Protein AF-A0A7J4BA57-F1 (afdb_monomer)

Foldseek 3Di:
DDPPDDDPDDCPDDPDDDDDDPADADDDDQDDDDDDVPPDDPDAQEQEPVLVQLCCVC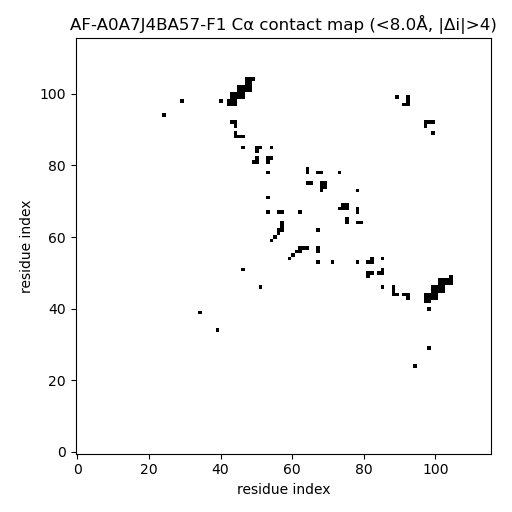PVVVDDLVVSCVVSVHDSVVSVVSPVVSVVSVVCCRRVVHHYDYDYDPPPDPPDDDDD

Solvent-accessible surface area (backbone atoms only — not comparable to full-atom values): 7793 Å² total; per-residue (Å²): 133,89,90,82,83,89,72,92,76,69,84,76,63,85,73,83,78,85,85,79,81,89,75,89,76,77,96,74,87,90,74,94,72,80,90,47,95,92,66,71,74,95,64,64,38,81,44,43,50,71,26,54,49,48,46,39,32,44,75,71,65,65,36,52,67,65,57,40,12,57,74,71,74,43,53,56,70,58,39,50,52,40,37,49,53,38,51,52,47,52,50,49,24,67,73,70,71,36,51,80,43,81,41,76,79,77,78,85,76,87,78,76,77,90,80,135

Nearest PDB structures (foldseek):
  2h27-assembly2_D  TM=9.618E-01  e=1.568E-01  Escherichia coli K-12
  6dxo-assembly1_A  TM=9.733E-01  e=1.671E-01  Streptomyces venezuelae ATCC 10712
  3hug-assembly6_K  TM=9.411E-01  e=5.962E-01  Mycobacterium tuberculosis H37Rv
  6dvb-assembly1_F  TM=9.624E-01  e=6.354E-01  Mycobacterium tuberculosis H37Rv
  3hug-assembly4_M  TM=9.385E-01  e=8.732E-01  Mycobacterium tuberculosis H37Rv

Structure (mmCIF, N/CA/C/O backbone):
data_AF-A0A7J4BA57-F1
#
_entry.id   AF-A0A7J4BA57-F1
#
loop_
_atom_site.group_PDB
_atom_site.id
_atom_site.type_symbol
_atom_site.label_atom_id
_atom_site.label_alt_id
_atom_site.label_comp_id
_atom_site.label_asym_id
_atom_site.label_entity_id
_atom_site.label_seq_id
_atom_site.pdbx_PDB_ins_code
_atom_site.Cartn_x
_atom_site.Cartn_y
_atom_site.Cartn_z
_atom_site.occupancy
_atom_sit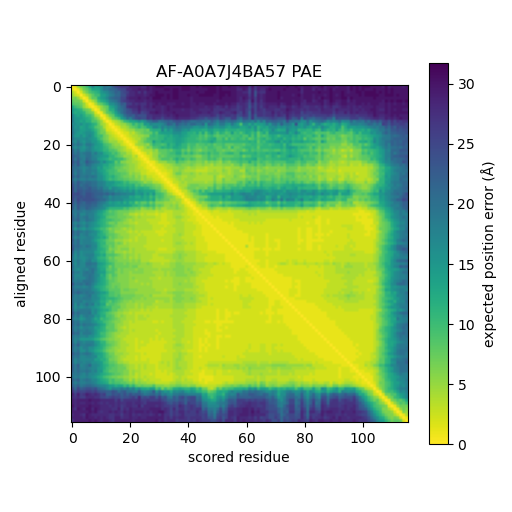e.B_iso_or_equiv
_atom_site.auth_seq_id
_atom_site.auth_comp_id
_atom_site.auth_asym_id
_atom_site.auth_atom_id
_atom_site.pdbx_PDB_model_num
ATOM 1 N N . MET A 1 1 ? 24.923 -36.936 -18.226 1.00 38.50 1 MET A N 1
ATOM 2 C CA . MET A 1 1 ? 24.019 -37.658 -17.299 1.00 38.50 1 MET A CA 1
ATOM 3 C C . MET A 1 1 ? 24.526 -37.458 -15.876 1.00 38.50 1 MET A C 1
ATOM 5 O O . MET A 1 1 ? 25.631 -37.923 -15.608 1.00 38.50 1 MET A O 1
ATOM 9 N N . PRO A 1 2 ? 23.824 -36.751 -14.971 1.00 43.22 2 PRO A N 1
ATOM 10 C CA . PRO A 1 2 ? 24.330 -36.593 -13.618 1.00 43.22 2 PRO A CA 1
ATOM 11 C C . PRO A 1 2 ? 24.095 -37.882 -12.824 1.00 43.22 2 PRO A C 1
ATOM 13 O O . PRO A 1 2 ? 22.966 -38.319 -12.609 1.00 43.22 2 PRO A O 1
ATOM 16 N N . ARG A 1 3 ? 25.202 -38.497 -12.401 1.00 48.47 3 ARG A N 1
ATOM 17 C CA . ARG A 1 3 ? 25.252 -39.570 -11.405 1.00 48.47 3 ARG A CA 1
ATOM 18 C C . ARG A 1 3 ? 24.948 -38.974 -10.027 1.00 48.47 3 ARG A C 1
ATOM 20 O O . ARG A 1 3 ? 25.862 -38.643 -9.284 1.00 48.47 3 ARG A O 1
ATOM 27 N N . CYS A 1 4 ? 23.675 -38.835 -9.682 1.00 47.56 4 CYS A N 1
ATOM 28 C CA . CYS A 1 4 ? 23.248 -38.455 -8.332 1.00 47.56 4 CYS A CA 1
ATOM 29 C C . CYS A 1 4 ? 22.185 -39.412 -7.780 1.00 47.56 4 CYS A C 1
ATOM 31 O O . CYS A 1 4 ? 21.231 -38.991 -7.144 1.00 47.56 4 CYS A O 1
ATOM 33 N N . MET A 1 5 ? 22.312 -40.718 -8.023 1.00 49.12 5 MET A N 1
ATOM 34 C CA . MET A 1 5 ? 21.393 -41.696 -7.438 1.00 49.12 5 MET A CA 1
ATOM 35 C C . MET A 1 5 ? 22.137 -42.971 -7.059 1.00 49.12 5 MET A C 1
ATOM 37 O O . MET A 1 5 ? 22.320 -43.845 -7.900 1.00 49.12 5 MET A O 1
ATOM 41 N N . ARG A 1 6 ? 22.594 -43.032 -5.800 1.00 46.78 6 ARG A N 1
ATOM 42 C CA . ARG A 1 6 ? 22.799 -44.239 -4.968 1.00 46.78 6 ARG A CA 1
ATOM 43 C C . ARG A 1 6 ? 23.386 -43.804 -3.615 1.00 46.78 6 ARG A C 1
ATOM 45 O O . ARG A 1 6 ? 24.595 -43.707 -3.455 1.00 46.78 6 ARG A O 1
ATOM 52 N N . GLY A 1 7 ? 22.513 -43.503 -2.653 1.00 54.62 7 GLY A N 1
ATOM 53 C CA . GLY A 1 7 ? 22.872 -43.243 -1.254 1.00 54.62 7 GLY A CA 1
ATOM 54 C C . GLY A 1 7 ? 21.657 -42.802 -0.416 1.00 54.62 7 GLY A C 1
ATOM 55 O O . GLY A 1 7 ? 20.738 -42.215 -0.985 1.00 54.62 7 GLY A O 1
ATOM 56 N N . PRO A 1 8 ? 21.610 -43.054 0.912 1.00 47.44 8 PRO A N 1
ATOM 57 C CA . PRO A 1 8 ? 20.417 -42.845 1.757 1.00 47.44 8 PRO A CA 1
ATOM 58 C C . PRO A 1 8 ? 20.088 -41.371 2.048 1.00 47.44 8 PRO A C 1
ATOM 60 O O . PRO A 1 8 ? 19.112 -41.061 2.735 1.00 47.44 8 PRO A O 1
ATOM 63 N N . TRP A 1 9 ? 20.911 -40.453 1.550 1.00 51.25 9 TRP A N 1
ATOM 64 C CA . TRP A 1 9 ? 20.810 -39.021 1.777 1.00 51.25 9 TRP A CA 1
ATOM 65 C C . TRP A 1 9 ? 19.722 -38.437 0.881 1.00 51.25 9 TRP A C 1
ATOM 67 O O . TRP A 1 9 ? 19.987 -37.814 -0.144 1.00 51.25 9 TRP A O 1
ATOM 77 N N . ARG A 1 10 ? 18.461 -38.669 1.267 1.00 57.44 10 ARG A N 1
ATOM 78 C CA . ARG A 1 10 ? 17.335 -37.884 0.759 1.00 57.44 10 ARG A CA 1
ATOM 79 C C . ARG A 1 10 ? 17.687 -36.415 0.946 1.00 57.44 10 ARG A C 1
ATOM 81 O O . ARG A 1 10 ? 18.076 -36.021 2.045 1.00 57.44 10 ARG A O 1
ATOM 88 N N . CYS A 1 11 ? 17.522 -35.631 -0.112 1.00 53.97 11 CYS A N 1
ATOM 89 C CA . CYS A 1 11 ? 17.498 -34.179 -0.075 1.00 53.97 11 CYS A CA 1
ATOM 90 C C . CYS A 1 11 ? 16.415 -33.740 0.921 1.00 53.97 11 CYS A C 1
ATOM 92 O O . CYS A 1 11 ? 15.270 -33.494 0.550 1.00 53.97 11 CYS A O 1
ATOM 94 N N . ARG A 1 12 ? 16.745 -33.705 2.214 1.00 62.22 12 ARG A N 1
ATOM 95 C CA . ARG A 1 12 ? 15.941 -33.005 3.202 1.00 62.22 12 ARG A CA 1
ATOM 96 C C . ARG A 1 12 ? 16.197 -31.544 2.883 1.00 62.22 12 ARG A C 1
ATOM 98 O O . ARG A 1 12 ? 17.248 -31.015 3.235 1.00 62.22 12 ARG A O 1
ATOM 105 N N . GLY A 1 13 ? 15.296 -30.945 2.103 1.00 70.88 13 GLY A N 1
ATOM 106 C CA . GLY A 1 13 ? 15.287 -29.503 1.881 1.00 70.88 13 GLY A CA 1
ATOM 107 C C . GLY A 1 13 ? 15.386 -28.770 3.219 1.00 70.88 13 GLY A C 1
ATOM 108 O O . GLY A 1 13 ? 15.173 -29.372 4.276 1.00 70.88 13 GLY A O 1
ATOM 109 N N . ARG A 1 14 ? 15.745 -27.482 3.180 1.00 77.56 14 ARG A N 1
ATOM 110 C CA . ARG A 1 14 ? 15.878 -26.669 4.395 1.00 77.56 14 ARG A CA 1
ATOM 111 C C . ARG A 1 14 ? 14.649 -26.918 5.284 1.00 77.56 14 ARG A C 1
ATOM 113 O O . ARG A 1 14 ? 13.536 -26.704 4.802 1.00 77.56 14 ARG A O 1
ATOM 120 N N . PRO A 1 15 ? 14.826 -27.426 6.519 1.00 78.44 15 PRO A N 1
ATOM 121 C CA . PRO A 1 15 ? 13.695 -27.704 7.388 1.00 78.44 15 PRO A CA 1
ATOM 122 C C . PRO A 1 15 ? 12.844 -26.434 7.530 1.00 78.44 15 PRO A C 1
ATOM 124 O O . PRO A 1 15 ? 13.410 -25.333 7.527 1.00 78.44 15 PRO A O 1
ATOM 127 N N . PRO A 1 16 ? 11.507 -26.566 7.600 1.00 79.69 16 PRO A N 1
ATOM 128 C CA . PRO A 1 16 ? 10.615 -25.418 7.652 1.00 79.69 16 PRO A CA 1
ATOM 129 C C . PRO A 1 16 ? 11.005 -24.519 8.825 1.00 79.69 16 PRO A C 1
ATOM 131 O O . PRO A 1 16 ? 11.160 -24.981 9.958 1.00 79.69 16 PRO A O 1
ATOM 134 N N . VAL A 1 17 ? 11.202 -23.233 8.537 1.00 84.88 17 VAL A N 1
ATOM 135 C CA . VAL A 1 17 ? 11.474 -22.232 9.568 1.00 84.88 17 VAL A CA 1
ATOM 136 C C . VAL A 1 17 ? 10.189 -22.036 10.363 1.00 84.88 17 VAL A C 1
ATOM 138 O O . VAL A 1 17 ? 9.131 -21.809 9.778 1.00 84.88 17 VAL A O 1
ATOM 141 N N . ARG A 1 18 ? 10.274 -22.133 11.694 1.00 81.94 18 ARG A N 1
ATOM 142 C CA . ARG A 1 18 ? 9.153 -21.778 12.566 1.00 81.94 18 ARG A CA 1
ATOM 143 C C . ARG A 1 18 ? 8.913 -20.278 12.451 1.00 81.94 18 ARG A C 1
ATOM 145 O O . ARG A 1 18 ? 9.815 -19.490 12.723 1.00 81.94 18 ARG A O 1
ATOM 152 N N . VAL A 1 19 ? 7.716 -19.905 12.016 1.00 84.06 19 VAL A N 1
ATOM 153 C CA . VAL A 1 19 ? 7.277 -18.512 11.981 1.00 84.06 19 VAL A CA 1
ATOM 154 C C . VAL A 1 19 ? 6.598 -18.227 13.312 1.00 84.06 19 VAL A C 1
ATOM 156 O O . VAL A 1 19 ? 5.545 -18.787 13.603 1.00 84.06 19 VAL A O 1
ATOM 159 N N . GLU A 1 20 ? 7.223 -17.390 14.131 1.00 87.75 20 GLU A N 1
ATOM 160 C CA . GLU A 1 20 ? 6.652 -16.917 15.391 1.00 87.75 20 GLU A CA 1
ATOM 161 C C . GLU A 1 20 ? 6.166 -15.480 15.196 1.00 87.75 20 GLU A C 1
ATOM 163 O O . GLU A 1 20 ? 6.938 -14.607 14.794 1.00 87.75 20 GLU A O 1
ATOM 168 N N . SER A 1 21 ? 4.885 -15.229 15.472 1.00 84.44 21 SER A N 1
ATOM 169 C CA . SER A 1 21 ? 4.353 -13.869 15.563 1.00 84.44 21 SER A CA 1
ATOM 170 C C . SER A 1 21 ? 4.464 -13.381 17.003 1.00 84.44 21 SER A C 1
ATOM 172 O O . SER A 1 21 ? 4.107 -14.101 17.931 1.00 84.44 21 SER A O 1
ATOM 174 N N . ARG A 1 22 ? 4.943 -12.148 17.183 1.00 88.75 22 ARG A N 1
ATOM 175 C CA . ARG A 1 22 ? 4.941 -11.441 18.477 1.00 88.75 22 ARG A CA 1
ATOM 176 C C . ARG A 1 22 ? 3.825 -10.399 18.578 1.00 88.75 22 ARG A C 1
ATOM 178 O O . ARG A 1 22 ? 3.763 -9.675 19.564 1.00 88.75 22 ARG A O 1
ATOM 185 N N . LEU A 1 23 ? 2.998 -10.275 17.539 1.00 84.81 23 LEU A N 1
ATOM 186 C CA . LEU A 1 23 ? 1.895 -9.320 17.506 1.00 84.81 23 LEU A CA 1
ATOM 187 C C . LEU A 1 23 ? 0.678 -9.923 18.210 1.00 84.81 23 LEU A C 1
ATOM 189 O O . LEU A 1 23 ? 0.265 -11.033 17.877 1.00 84.81 23 LEU A O 1
ATOM 193 N N . ASN A 1 24 ? 0.096 -9.167 19.140 1.00 82.88 24 ASN A N 1
ATOM 194 C CA . ASN A 1 24 ? -1.188 -9.481 19.761 1.00 82.88 24 ASN A CA 1
ATOM 195 C C . ASN A 1 24 ? -2.276 -8.722 18.998 1.00 82.88 24 ASN A C 1
ATOM 197 O O . ASN A 1 24 ? -2.548 -7.566 19.307 1.00 82.88 24 ASN A O 1
ATOM 201 N N . LEU A 1 25 ? -2.832 -9.345 17.958 1.00 82.94 25 LEU A N 1
ATOM 202 C CA . LEU A 1 25 ? -3.925 -8.767 17.178 1.00 82.94 25 LEU A CA 1
ATOM 203 C C . LEU A 1 25 ? -5.263 -9.245 17.744 1.00 82.94 25 LEU A C 1
ATOM 205 O O . LEU A 1 25 ? -5.449 -10.440 17.971 1.00 82.94 25 LEU A O 1
ATOM 209 N N . GLU A 1 26 ? -6.187 -8.314 17.948 1.00 84.44 26 GLU A N 1
ATOM 210 C CA . GLU A 1 26 ? -7.585 -8.640 18.221 1.00 84.44 26 GLU A CA 1
ATOM 211 C C . GLU A 1 26 ? -8.282 -9.078 16.922 1.00 84.44 26 GLU A C 1
ATOM 213 O O . GLU A 1 26 ? -7.894 -8.672 15.822 1.00 84.44 26 GLU A O 1
ATOM 218 N N . GLU A 1 27 ? -9.310 -9.923 17.025 1.00 87.62 27 GLU A N 1
ATOM 219 C CA . GLU A 1 27 ? -10.108 -10.319 15.862 1.00 87.62 27 GLU A CA 1
ATOM 220 C C . GLU A 1 27 ? -10.991 -9.142 15.420 1.00 87.62 27 GLU A C 1
ATOM 222 O O . GLU A 1 27 ? -11.973 -8.800 16.079 1.00 87.62 27 GLU A O 1
ATOM 227 N N . VAL A 1 28 ? -10.627 -8.500 14.306 1.00 88.81 28 VAL A N 1
ATOM 228 C CA . VAL A 1 28 ? -11.311 -7.307 13.785 1.00 88.81 28 VAL A CA 1
ATOM 229 C C . VAL A 1 28 ? -11.580 -7.449 12.286 1.00 88.81 28 VAL A C 1
ATOM 231 O O . VAL A 1 28 ? -10.700 -7.823 11.509 1.00 88.81 28 VAL A O 1
ATOM 234 N N . PHE A 1 29 ? -12.793 -7.091 11.853 1.00 88.88 29 PHE A N 1
ATOM 235 C CA . PHE A 1 29 ? -13.147 -6.991 10.435 1.00 88.88 29 PHE A CA 1
ATOM 236 C C . PHE A 1 29 ? -12.818 -5.597 9.876 1.00 88.88 29 PHE A C 1
ATOM 238 O O . PHE A 1 29 ? -13.369 -4.595 10.330 1.00 88.88 29 PHE A O 1
ATOM 245 N N . TYR A 1 30 ? -11.991 -5.529 8.829 1.00 89.69 30 TYR A N 1
ATOM 246 C CA . TYR A 1 30 ? -11.748 -4.299 8.062 1.00 89.69 30 TYR A CA 1
ATOM 247 C C . TYR A 1 30 ? -12.751 -4.186 6.907 1.00 89.69 30 TYR A C 1
ATOM 249 O O . TYR A 1 30 ? -12.548 -4.751 5.831 1.00 89.69 30 TYR A O 1
ATOM 257 N N . LEU A 1 31 ? -13.853 -3.466 7.127 1.00 90.38 31 LEU A N 1
ATOM 258 C CA . LEU A 1 31 ? -14.912 -3.305 6.128 1.00 90.38 31 LEU A CA 1
ATOM 259 C C . LEU A 1 31 ? -14.718 -2.038 5.276 1.00 90.38 31 LEU A C 1
ATOM 261 O O . LEU A 1 31 ? -14.499 -0.956 5.828 1.00 90.38 31 LEU A O 1
ATOM 265 N N . PRO A 1 32 ? -14.862 -2.121 3.940 1.00 89.38 32 PRO A N 1
ATOM 266 C CA . PRO A 1 32 ? -14.854 -0.944 3.083 1.00 89.38 32 PRO A CA 1
ATOM 267 C C . PRO A 1 32 ? -16.181 -0.186 3.223 1.00 89.38 32 PRO A C 1
ATOM 269 O O . PRO A 1 32 ? -17.212 -0.592 2.685 1.00 89.38 32 PRO A O 1
ATOM 272 N N . VAL A 1 33 ? -16.158 0.940 3.933 1.00 89.00 33 VAL A N 1
ATOM 273 C CA . VAL A 1 33 ? -17.322 1.821 4.097 1.00 89.00 33 VAL A CA 1
ATOM 274 C C . VAL A 1 33 ? -17.200 3.053 3.204 1.00 89.00 33 VAL A C 1
ATOM 276 O O . VAL A 1 33 ? -16.133 3.654 3.080 1.00 89.00 33 VAL A O 1
ATOM 279 N N . LYS A 1 34 ? -18.305 3.454 2.564 1.00 84.69 34 LYS A N 1
ATOM 280 C CA . LYS A 1 34 ? -18.356 4.738 1.852 1.00 84.69 34 LYS A CA 1
ATOM 281 C C . LYS A 1 34 ? -18.369 5.872 2.870 1.00 84.69 34 LYS A C 1
ATOM 283 O O . LYS A 1 34 ? -19.018 5.769 3.908 1.00 84.69 34 LYS A O 1
ATOM 288 N N . VAL A 1 35 ? -17.690 6.969 2.550 1.00 82.50 35 VAL A N 1
ATOM 289 C CA . VAL A 1 35 ? -17.654 8.146 3.421 1.00 82.50 35 VAL A CA 1
ATOM 290 C C . VAL A 1 35 ? -19.052 8.759 3.509 1.00 82.50 35 VAL A C 1
ATOM 292 O O . VAL A 1 35 ? -19.611 9.193 2.502 1.00 82.50 35 VAL A O 1
ATOM 295 N N . VAL A 1 36 ? -19.603 8.816 4.720 1.00 83.44 36 VAL A N 1
ATOM 296 C CA . VAL A 1 36 ? -20.865 9.502 5.023 1.00 83.44 36 VAL A CA 1
ATOM 297 C C . VAL A 1 36 ? -20.543 10.805 5.750 1.00 83.44 36 VAL A C 1
ATOM 299 O O . VAL A 1 36 ? -19.690 10.839 6.640 1.00 83.44 36 VAL A O 1
ATOM 302 N N . LYS A 1 37 ? -21.210 11.903 5.375 1.00 76.69 37 LYS A N 1
ATOM 303 C CA . LYS A 1 37 ? -21.063 13.189 6.074 1.00 76.69 37 LYS A CA 1
ATOM 304 C C . LYS A 1 37 ? -21.457 13.004 7.546 1.00 76.69 37 LYS A C 1
ATOM 306 O O . LYS A 1 37 ? -22.582 12.606 7.823 1.00 76.69 37 LYS A O 1
ATOM 311 N N . GLY A 1 38 ? -20.530 13.280 8.464 1.00 75.81 38 GLY A N 1
ATOM 312 C CA . GLY A 1 38 ? -20.729 13.139 9.914 1.00 75.81 38 GLY A CA 1
ATOM 313 C C . GLY A 1 38 ? -20.118 11.881 10.544 1.00 75.81 38 GLY A C 1
ATOM 314 O O . GLY A 1 38 ? -20.024 11.824 11.763 1.00 75.81 38 GLY A O 1
ATOM 315 N N . LEU A 1 39 ? -19.643 10.916 9.747 1.00 73.75 39 LEU A N 1
ATOM 316 C CA . LEU A 1 39 ? -18.966 9.710 10.238 1.00 73.75 39 LEU A CA 1
ATOM 317 C C . LEU A 1 39 ? -17.518 9.693 9.738 1.00 73.75 39 LEU A C 1
ATOM 319 O O . LEU A 1 39 ? -17.146 8.929 8.850 1.00 73.75 39 LEU A O 1
ATOM 323 N N . GLN A 1 40 ? -16.718 10.622 10.260 1.00 75.31 40 GLN A N 1
ATOM 324 C CA . GLN A 1 40 ? -15.280 10.676 10.003 1.00 75.31 40 GLN A CA 1
ATOM 325 C C . GLN A 1 40 ? -14.558 10.254 11.286 1.00 75.31 40 GLN A C 1
ATOM 327 O O . GLN A 1 40 ? -14.710 10.943 12.297 1.00 75.31 40 GLN A O 1
ATOM 332 N N . PRO A 1 41 ? -13.819 9.130 11.290 1.00 82.56 41 PRO A N 1
ATOM 333 C CA . PRO A 1 41 ? -12.992 8.777 12.435 1.00 82.56 41 PRO A CA 1
ATOM 334 C C . PRO A 1 41 ? -11.945 9.873 12.675 1.00 82.56 41 PRO A C 1
ATOM 336 O O . PRO A 1 41 ? -11.464 10.493 11.727 1.00 82.56 41 PRO A O 1
ATOM 339 N N . ALA A 1 42 ? -11.604 10.115 13.943 1.00 82.38 42 ALA A N 1
ATOM 340 C CA . ALA A 1 42 ? -10.624 11.136 14.317 1.00 82.38 42 ALA A CA 1
ATOM 341 C C . ALA A 1 42 ? -9.212 10.795 13.810 1.00 82.38 42 ALA A C 1
ATOM 343 O O . ALA A 1 42 ? -8.465 11.687 13.416 1.00 82.38 42 ALA A O 1
ATOM 344 N N . GLU A 1 43 ? -8.876 9.504 13.776 1.00 90.56 43 GLU A N 1
ATOM 345 C CA . GLU A 1 43 ? -7.600 8.998 13.281 1.00 90.56 43 GLU A CA 1
ATOM 346 C C . GLU A 1 43 ? -7.829 8.020 12.128 1.00 90.56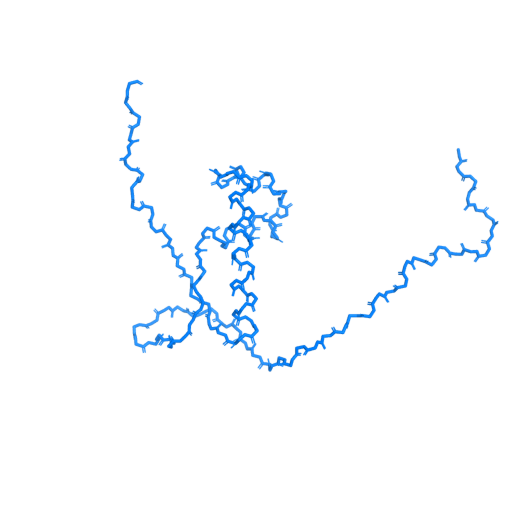 43 GLU A C 1
ATOM 348 O O . GLU A 1 43 ? -8.660 7.115 12.208 1.00 90.56 43 GLU A O 1
ATOM 353 N N . PHE A 1 44 ? -7.087 8.207 11.042 1.00 92.69 4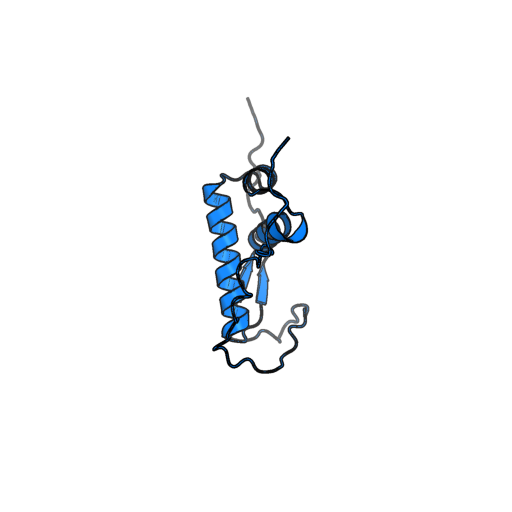4 PHE A N 1
ATOM 354 C CA . PHE A 1 44 ? -7.079 7.334 9.872 1.00 92.69 44 PHE A CA 1
ATOM 355 C C . PHE A 1 44 ? -5.725 7.433 9.173 1.00 92.69 44 PHE A C 1
ATOM 357 O O . PHE A 1 44 ? -4.999 8.417 9.328 1.00 92.69 44 PHE A O 1
ATOM 364 N N . VAL A 1 45 ? -5.398 6.427 8.368 1.00 95.19 45 VAL A N 1
ATOM 365 C CA . VAL A 1 45 ? -4.217 6.444 7.502 1.00 95.19 45 VAL A CA 1
ATOM 366 C C . VAL A 1 45 ? -4.663 6.702 6.065 1.00 95.19 45 VAL A C 1
ATOM 368 O O . VAL A 1 45 ? -5.505 5.982 5.524 1.00 95.19 45 VAL A O 1
ATOM 371 N N . GLU A 1 46 ? -4.115 7.746 5.443 1.00 94.56 46 GLU A N 1
ATOM 372 C CA . GLU A 1 46 ? -4.430 8.098 4.056 1.00 94.56 46 GLU A CA 1
ATOM 373 C C . GLU A 1 46 ? -3.571 7.314 3.070 1.00 94.56 46 GLU A C 1
ATOM 375 O O . GLU A 1 46 ? -2.341 7.429 3.060 1.00 94.56 46 GLU A O 1
ATOM 380 N N . VAL A 1 47 ? -4.234 6.566 2.193 1.00 96.19 47 VAL A N 1
ATOM 381 C CA . VAL A 1 47 ? -3.599 5.858 1.081 1.00 96.19 47 VAL A CA 1
ATOM 382 C C . VAL A 1 47 ? -4.126 6.437 -0.220 1.00 96.19 47 VAL A C 1
ATOM 384 O O . VAL A 1 47 ? -5.333 6.584 -0.415 1.00 96.19 47 VAL A O 1
ATOM 387 N N . TYR A 1 48 ? -3.212 6.786 -1.110 1.00 96.19 48 TYR A N 1
ATOM 388 C CA . TYR A 1 48 ? -3.554 7.381 -2.387 1.00 96.19 48 TYR A CA 1
ATOM 389 C C . TYR A 1 48 ? -3.860 6.324 -3.448 1.00 96.19 48 TYR A C 1
ATOM 391 O O . TYR A 1 48 ? -3.335 5.212 -3.424 1.00 96.19 48 TYR A O 1
ATOM 399 N N . ASP A 1 49 ? -4.673 6.701 -4.427 1.00 95.88 49 ASP A N 1
ATOM 400 C CA . ASP A 1 49 ? -4.979 5.890 -5.610 1.00 95.88 49 ASP A CA 1
ATOM 401 C C . ASP A 1 49 ? -3.733 5.324 -6.314 1.00 95.88 49 ASP A C 1
ATOM 403 O O . ASP A 1 49 ? -3.674 4.123 -6.573 1.00 95.88 49 ASP A O 1
ATOM 407 N N . TYR A 1 50 ? -2.708 6.146 -6.549 1.00 95.50 50 TYR A N 1
ATOM 408 C CA . TYR A 1 50 ? -1.462 5.715 -7.195 1.00 95.50 50 TYR A CA 1
ATOM 409 C C . TYR A 1 50 ? -0.645 4.725 -6.344 1.00 95.50 50 TYR A C 1
ATOM 411 O O . TYR A 1 50 ? 0.097 3.907 -6.884 1.00 95.50 50 TYR A O 1
ATOM 419 N N . GLU A 1 51 ? -0.771 4.776 -5.014 1.00 96.50 51 GLU A N 1
ATOM 420 C CA . GLU A 1 51 ? -0.132 3.815 -4.106 1.00 96.50 51 GLU A CA 1
ATOM 421 C C . GLU A 1 51 ? -0.815 2.450 -4.200 1.00 96.50 51 GLU A C 1
ATOM 423 O O . GLU A 1 51 ? -0.144 1.424 -4.330 1.00 96.50 51 GLU A O 1
ATOM 428 N N . VAL A 1 52 ? -2.153 2.445 -4.200 1.00 96.56 52 VAL A N 1
ATOM 429 C CA . VAL A 1 52 ? -2.951 1.226 -4.392 1.00 96.56 52 VAL A CA 1
ATOM 430 C C . VAL A 1 52 ? -2.697 0.625 -5.773 1.00 96.56 52 VAL A C 1
ATOM 432 O O . VAL A 1 52 ? -2.562 -0.592 -5.896 1.00 96.56 52 VAL A O 1
ATOM 435 N N . GLU A 1 53 ? -2.585 1.459 -6.809 1.00 96.50 53 GLU A N 1
ATOM 436 C CA . GLU A 1 53 ? -2.257 1.013 -8.163 1.00 96.50 53 GLU A CA 1
ATOM 437 C C . GLU A 1 53 ? -0.884 0.331 -8.218 1.00 96.50 53 GLU A C 1
ATOM 439 O O . GLU A 1 53 ? -0.781 -0.782 -8.735 1.00 96.50 53 GLU A O 1
ATOM 444 N N . ALA A 1 54 ? 0.151 0.931 -7.620 1.00 96.94 54 ALA A N 1
ATOM 445 C CA . ALA A 1 54 ? 1.482 0.325 -7.553 1.00 96.94 54 ALA A CA 1
ATOM 446 C C . ALA A 1 54 ? 1.459 -1.044 -6.852 1.00 96.94 54 ALA A C 1
ATOM 448 O O . ALA A 1 54 ? 2.083 -2.001 -7.320 1.00 96.94 54 ALA A O 1
ATOM 449 N N . LEU A 1 55 ? 0.712 -1.151 -5.748 1.00 96.75 55 LEU A N 1
ATOM 450 C CA . LEU A 1 55 ? 0.570 -2.393 -4.993 1.00 96.75 55 LEU A CA 1
ATOM 451 C C . LEU A 1 55 ? -0.156 -3.470 -5.807 1.00 96.75 55 LEU A C 1
ATOM 453 O O . LEU A 1 55 ? 0.306 -4.611 -5.849 1.00 96.75 55 LEU A O 1
ATOM 457 N N . LYS A 1 56 ? -1.237 -3.103 -6.507 1.00 97.69 56 LYS A N 1
ATOM 458 C CA . LYS A 1 56 ? -1.962 -3.995 -7.420 1.00 97.69 56 LYS A CA 1
ATOM 459 C C . LYS A 1 56 ? -1.044 -4.525 -8.524 1.00 97.69 56 LYS A C 1
ATOM 461 O O . LYS A 1 56 ? -0.997 -5.733 -8.725 1.00 97.69 56 LYS A O 1
ATOM 466 N N . LEU A 1 57 ? -0.309 -3.650 -9.214 1.00 97.75 57 LEU A N 1
ATOM 467 C CA . LEU A 1 57 ? 0.519 -4.043 -10.360 1.00 97.75 57 LEU A CA 1
ATOM 468 C C . LEU A 1 57 ? 1.571 -5.099 -9.990 1.00 97.75 57 LEU A C 1
ATOM 470 O O . LEU A 1 57 ? 1.812 -6.022 -10.758 1.00 97.75 57 LEU A O 1
ATOM 474 N N . VAL A 1 58 ? 2.180 -4.978 -8.809 1.00 97.19 58 VAL A N 1
ATOM 475 C CA . VAL A 1 58 ? 3.236 -5.902 -8.366 1.00 97.19 58 VAL A CA 1
ATOM 476 C C . VAL A 1 58 ? 2.672 -7.163 -7.724 1.00 97.19 58 VAL A C 1
ATOM 478 O O . VAL A 1 58 ? 3.178 -8.252 -7.971 1.00 97.19 58 VAL A O 1
ATOM 481 N N . HIS A 1 59 ? 1.668 -7.031 -6.855 1.00 96.19 59 HIS A N 1
ATOM 482 C CA . HIS A 1 59 ? 1.234 -8.139 -6.001 1.00 96.19 59 HIS A CA 1
ATOM 483 C C . HIS A 1 59 ? -0.002 -8.883 -6.508 1.00 96.19 59 HIS A C 1
ATOM 485 O O . HIS A 1 59 ? -0.214 -10.015 -6.087 1.00 96.19 59 HIS A O 1
ATOM 491 N N . LEU A 1 60 ? -0.818 -8.265 -7.368 1.00 96.94 60 LEU A N 1
ATOM 492 C CA . LEU A 1 60 ? -2.019 -8.888 -7.938 1.00 96.94 60 LEU A CA 1
ATOM 493 C C . LEU A 1 60 ? -1.860 -9.183 -9.428 1.00 96.94 60 LEU A C 1
ATOM 495 O O . LEU A 1 60 ? -2.270 -10.246 -9.878 1.00 96.94 60 LEU A O 1
ATOM 499 N N . ASP A 1 61 ? -1.241 -8.267 -10.175 1.00 97.06 61 ASP A N 1
ATOM 500 C CA . ASP A 1 61 ? -0.978 -8.458 -11.606 1.00 97.06 61 ASP A CA 1
ATOM 501 C C . ASP A 1 61 ? 0.384 -9.149 -11.857 1.00 97.06 61 ASP A C 1
ATOM 503 O O . ASP A 1 61 ? 0.746 -9.380 -13.009 1.00 97.06 61 ASP A O 1
ATOM 507 N N . GLU A 1 62 ? 1.131 -9.466 -10.787 1.00 96.06 62 GLU A N 1
ATOM 508 C CA . GLU A 1 62 ? 2.428 -10.172 -10.786 1.00 96.06 62 GLU A CA 1
ATOM 509 C C . GLU A 1 62 ? 3.484 -9.583 -11.741 1.00 96.06 62 GLU A C 1
ATOM 511 O O . GLU A 1 62 ? 4.401 -10.276 -12.189 1.00 96.06 62 GLU A O 1
ATOM 516 N N . LEU A 1 63 ? 3.386 -8.287 -12.047 1.00 96.88 63 LEU A N 1
ATOM 517 C CA . LEU A 1 63 ? 4.340 -7.620 -12.922 1.00 96.88 63 LEU A CA 1
ATOM 518 C C . LEU A 1 63 ? 5.677 -7.420 -12.216 1.00 96.88 63 LEU A C 1
ATOM 520 O O . LEU A 1 63 ? 5.756 -7.148 -11.011 1.00 96.88 63 LEU A O 1
ATOM 524 N N . SER A 1 64 ? 6.750 -7.455 -13.002 1.00 96.50 64 SER A N 1
ATOM 525 C CA . SER A 1 64 ? 8.043 -6.996 -12.513 1.00 96.50 64 SER A CA 1
ATOM 526 C C . SER A 1 64 ? 7.980 -5.507 -12.156 1.00 96.50 64 SER A C 1
ATOM 528 O O . SER A 1 64 ? 7.201 -4.733 -12.719 1.00 96.50 64 SER A O 1
ATOM 530 N N . VAL A 1 65 ? 8.844 -5.066 -11.238 1.00 94.44 65 VAL A N 1
ATOM 531 C CA . VAL A 1 65 ? 8.940 -3.639 -10.875 1.00 94.44 65 VAL A CA 1
ATOM 532 C C . VAL A 1 65 ? 9.233 -2.769 -12.100 1.00 94.44 65 VAL A C 1
ATOM 534 O O . VAL A 1 65 ? 8.762 -1.636 -12.196 1.00 94.44 65 VAL A O 1
ATOM 537 N N . ASP A 1 66 ? 9.977 -3.312 -13.056 1.00 96.50 66 ASP A N 1
ATOM 538 C CA . ASP A 1 66 ? 10.327 -2.634 -14.293 1.00 96.50 66 ASP A CA 1
ATOM 539 C C . ASP A 1 66 ? 9.079 -2.360 -15.141 1.00 96.50 66 ASP A C 1
ATOM 541 O O . ASP A 1 66 ? 8.818 -1.207 -15.487 1.00 96.50 66 ASP A O 1
ATOM 545 N N . GLU A 1 67 ? 8.266 -3.385 -15.393 1.00 96.75 67 GLU A N 1
ATOM 546 C CA . GLU A 1 67 ? 7.008 -3.277 -16.143 1.00 96.75 67 GLU A CA 1
ATOM 547 C C . GLU A 1 67 ? 5.978 -2.412 -15.414 1.00 96.75 67 GLU A C 1
ATOM 549 O O . GLU A 1 67 ? 5.335 -1.561 -16.030 1.00 96.75 67 GLU A O 1
ATOM 554 N N . ALA A 1 68 ? 5.849 -2.576 -14.096 1.00 97.31 68 ALA A N 1
ATOM 555 C CA . ALA A 1 68 ? 4.925 -1.794 -13.284 1.00 97.31 68 ALA A CA 1
ATOM 556 C C . ALA A 1 68 ? 5.293 -0.299 -13.282 1.00 97.31 68 ALA A C 1
ATOM 558 O O . ALA A 1 68 ? 4.424 0.558 -13.457 1.00 97.31 68 ALA A O 1
ATOM 559 N N . SER A 1 69 ? 6.588 0.025 -13.164 1.00 97.19 69 SER A N 1
ATOM 560 C CA . SER A 1 69 ? 7.073 1.411 -13.225 1.00 97.19 69 SER A CA 1
ATOM 561 C C . SER A 1 69 ? 6.837 2.050 -14.595 1.00 97.19 69 SER A C 1
ATOM 563 O O . SER A 1 69 ? 6.352 3.182 -14.668 1.00 97.19 69 SER A O 1
ATOM 565 N N . ALA A 1 70 ? 7.081 1.299 -15.676 1.00 97.12 70 ALA A N 1
ATOM 566 C CA . ALA A 1 70 ? 6.809 1.741 -17.038 1.00 97.12 70 ALA A CA 1
ATOM 567 C C . ALA A 1 70 ? 5.310 1.988 -17.257 1.00 97.12 70 ALA A C 1
ATOM 569 O O . ALA A 1 70 ? 4.932 3.009 -17.828 1.00 97.12 70 ALA A O 1
ATOM 570 N N . ARG A 1 71 ? 4.449 1.106 -16.735 1.00 96.38 71 ARG A N 1
ATOM 571 C CA . ARG A 1 71 ? 2.989 1.230 -16.839 1.00 96.38 71 ARG A CA 1
ATOM 572 C C . ARG A 1 71 ? 2.433 2.442 -16.092 1.00 96.38 71 ARG A C 1
ATOM 574 O O . ARG A 1 71 ? 1.502 3.071 -16.583 1.00 96.38 71 ARG A O 1
ATOM 581 N N . MET A 1 72 ? 3.028 2.807 -14.956 1.00 95.62 72 MET A N 1
ATOM 582 C CA . MET A 1 72 ? 2.693 4.038 -14.227 1.00 95.62 72 MET A CA 1
ATOM 583 C C . MET A 1 72 ? 3.347 5.303 -14.813 1.00 95.62 72 MET A C 1
ATOM 585 O O . MET A 1 72 ? 3.040 6.410 -14.370 1.00 95.62 72 MET A O 1
ATOM 589 N N . GLY A 1 73 ? 4.256 5.170 -15.786 1.00 96.25 73 GLY A N 1
ATOM 590 C CA . GLY A 1 73 ? 4.978 6.299 -16.377 1.00 96.25 73 GLY A CA 1
ATOM 591 C C . GLY A 1 73 ? 5.944 6.986 -15.406 1.00 96.25 73 GLY A C 1
ATOM 592 O O . GLY A 1 73 ? 6.159 8.194 -15.500 1.00 96.25 73 GLY A O 1
ATOM 593 N N . VAL A 1 74 ? 6.509 6.242 -14.449 1.00 96.12 74 VAL A N 1
ATOM 594 C CA . VAL A 1 74 ? 7.448 6.762 -13.442 1.00 96.12 74 VAL A CA 1
ATOM 595 C C . VAL A 1 74 ? 8.773 6.003 -13.476 1.00 96.12 74 VAL A C 1
ATOM 597 O O . VAL A 1 74 ? 8.854 4.869 -13.938 1.00 96.12 74 VAL A O 1
ATOM 600 N N . SER A 1 75 ? 9.839 6.610 -12.949 1.00 97.31 75 SER A N 1
ATOM 601 C CA . SER A 1 75 ? 11.116 5.901 -12.797 1.00 97.31 75 SER A CA 1
ATOM 602 C C . SER A 1 75 ? 10.990 4.732 -11.808 1.00 97.31 75 SER A C 1
ATOM 604 O O . SER A 1 75 ? 10.225 4.818 -10.844 1.00 97.31 75 SER A O 1
ATOM 606 N N . LYS A 1 76 ? 11.805 3.679 -11.972 1.00 96.81 76 LYS A N 1
ATOM 607 C CA . LYS A 1 76 ? 11.873 2.539 -11.032 1.00 96.81 76 LYS A CA 1
ATOM 608 C C . LYS A 1 76 ? 12.092 2.985 -9.583 1.00 96.81 76 LYS A C 1
ATOM 610 O O . LYS A 1 76 ? 11.467 2.461 -8.669 1.00 96.81 76 LYS A O 1
ATOM 615 N N . ALA A 1 77 ? 12.956 3.981 -9.368 1.00 96.44 77 ALA A N 1
ATOM 616 C CA . ALA A 1 77 ? 13.237 4.522 -8.038 1.00 96.44 77 ALA A CA 1
ATOM 617 C C . ALA A 1 77 ? 12.012 5.227 -7.433 1.00 96.44 77 ALA A C 1
ATOM 619 O O . ALA A 1 77 ? 11.721 5.065 -6.249 1.00 96.44 77 ALA A O 1
ATOM 620 N N . THR A 1 78 ? 11.271 5.987 -8.243 1.00 96.88 78 THR A N 1
ATOM 621 C CA . THR A 1 78 ? 10.015 6.619 -7.819 1.00 96.88 78 THR A CA 1
ATOM 622 C C . THR A 1 78 ? 8.959 5.567 -7.499 1.00 96.88 78 THR A C 1
ATOM 624 O O . THR A 1 78 ? 8.314 5.655 -6.460 1.00 96.88 78 THR A O 1
ATOM 627 N N . PHE A 1 79 ? 8.825 4.550 -8.350 1.00 97.50 79 PHE A N 1
ATOM 628 C CA . PHE A 1 79 ? 7.898 3.443 -8.140 1.00 97.50 79 PHE A CA 1
ATOM 629 C C . PHE A 1 79 ? 8.176 2.711 -6.823 1.00 97.50 79 PHE A C 1
ATOM 631 O O . PHE A 1 79 ? 7.266 2.515 -6.025 1.00 97.50 79 PHE A O 1
ATOM 638 N N . TRP A 1 80 ? 9.443 2.387 -6.544 1.00 96.50 80 TRP A N 1
ATOM 639 C CA . TRP A 1 80 ? 9.845 1.783 -5.272 1.00 96.50 80 TRP A CA 1
ATOM 640 C C . TRP A 1 80 ? 9.460 2.637 -4.064 1.00 96.50 80 TRP A C 1
ATOM 642 O O . TRP A 1 80 ? 8.952 2.101 -3.087 1.00 96.50 80 TRP A O 1
ATOM 652 N N . ARG A 1 81 ? 9.651 3.962 -4.131 1.00 97.06 81 ARG A N 1
ATOM 653 C CA . ARG A 1 81 ? 9.248 4.879 -3.050 1.00 97.06 81 ARG A CA 1
ATOM 654 C C . ARG A 1 81 ? 7.736 4.880 -2.831 1.00 97.06 81 ARG A C 1
ATOM 656 O O . ARG A 1 81 ? 7.300 4.883 -1.687 1.00 97.06 81 ARG A O 1
ATOM 663 N N . ILE A 1 82 ? 6.955 4.864 -3.912 1.00 96.56 82 ILE A N 1
ATOM 664 C CA . ILE A 1 82 ? 5.488 4.782 -3.856 1.00 96.56 82 ILE A CA 1
ATOM 665 C C . ILE A 1 82 ? 5.060 3.459 -3.213 1.00 96.56 82 ILE A C 1
ATOM 667 O O . ILE A 1 82 ? 4.272 3.457 -2.270 1.00 96.56 82 ILE A O 1
ATOM 671 N N . LEU A 1 83 ? 5.609 2.341 -3.692 1.00 96.38 83 LEU 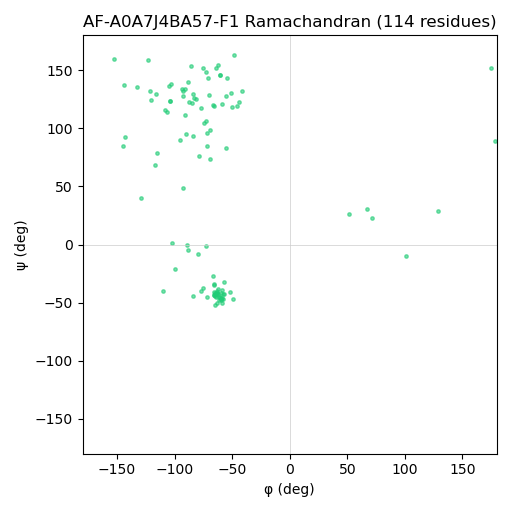A N 1
ATOM 672 C CA . LEU A 1 83 ? 5.283 1.006 -3.198 1.00 96.38 83 LEU A CA 1
ATOM 673 C C . LEU A 1 83 ? 5.654 0.846 -1.718 1.00 96.38 83 LEU A C 1
ATOM 675 O O . LEU A 1 83 ? 4.869 0.311 -0.939 1.00 96.38 83 LEU A O 1
ATOM 679 N N . GLU A 1 84 ? 6.824 1.344 -1.321 1.00 97.19 84 GLU A N 1
ATOM 680 C CA . GLU A 1 84 ? 7.272 1.314 0.069 1.00 97.19 84 GLU A CA 1
ATOM 681 C C . GLU A 1 84 ? 6.395 2.193 0.964 1.00 97.19 84 GLU A C 1
ATOM 683 O O . GLU A 1 84 ? 5.964 1.753 2.027 1.00 97.19 84 GLU A O 1
ATOM 688 N N . SER A 1 85 ? 6.042 3.4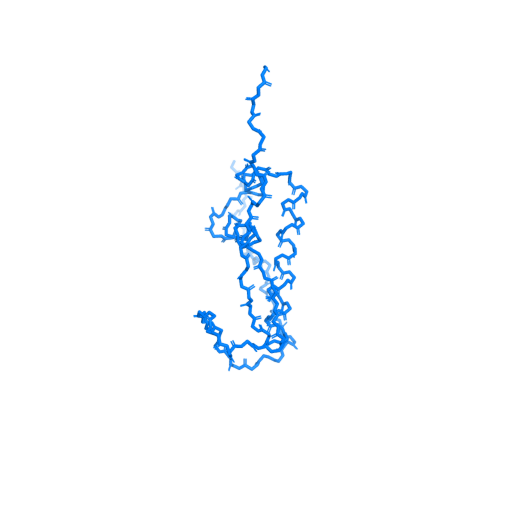01 0.512 1.00 96.56 85 SER A N 1
ATOM 689 C CA . SER A 1 85 ? 5.131 4.272 1.260 1.00 96.56 85 SER A CA 1
ATOM 690 C C . SER A 1 85 ? 3.764 3.616 1.469 1.00 96.56 85 SER A C 1
ATOM 692 O O . SER A 1 85 ? 3.242 3.640 2.585 1.00 96.56 85 SER A O 1
ATOM 694 N N . CYS A 1 86 ? 3.230 2.949 0.440 1.00 97.00 86 CYS A N 1
ATOM 695 C CA . CYS A 1 86 ? 1.989 2.184 0.529 1.00 97.00 86 CYS A CA 1
ATOM 696 C C . CYS A 1 86 ? 2.078 1.061 1.575 1.00 97.00 86 CYS A C 1
ATOM 698 O O . CYS A 1 86 ? 1.204 0.935 2.433 1.00 97.00 86 CYS A O 1
ATOM 700 N N . ARG A 1 87 ? 3.159 0.270 1.541 1.00 97.06 87 ARG A N 1
ATOM 701 C CA . ARG A 1 87 ? 3.386 -0.845 2.475 1.00 97.06 87 ARG A CA 1
ATOM 702 C C . ARG A 1 87 ? 3.469 -0.376 3.918 1.00 97.06 87 ARG A C 1
ATOM 704 O O . ARG A 1 87 ? 2.819 -0.972 4.771 1.00 97.06 87 ARG A O 1
ATOM 711 N N . VAL A 1 88 ? 4.217 0.697 4.179 1.00 97.62 88 VAL A N 1
ATOM 712 C CA . VAL A 1 88 ? 4.324 1.280 5.522 1.00 97.62 88 VAL A CA 1
ATOM 713 C C . VAL A 1 88 ? 2.950 1.725 6.014 1.00 97.62 88 VAL A C 1
ATOM 715 O O . VAL A 1 88 ? 2.560 1.354 7.113 1.00 97.62 88 VAL A O 1
ATOM 718 N N . LYS A 1 89 ? 2.168 2.430 5.191 1.00 96.69 89 LYS A N 1
ATOM 719 C CA . LYS A 1 89 ? 0.820 2.887 5.565 1.00 96.69 89 LYS A CA 1
ATOM 720 C C . LYS A 1 89 ? -0.132 1.739 5.887 1.00 96.69 89 LYS A C 1
ATOM 722 O O . LYS A 1 89 ? -0.837 1.796 6.890 1.00 96.69 89 LYS A O 1
ATOM 727 N N . ILE A 1 90 ? -0.143 0.695 5.058 1.00 96.44 90 ILE A N 1
ATOM 728 C CA . ILE A 1 90 ? -0.972 -0.493 5.291 1.00 96.44 90 ILE A CA 1
ATOM 729 C C . ILE A 1 90 ? -0.526 -1.201 6.572 1.00 96.44 90 ILE A C 1
ATOM 731 O O . ILE A 1 90 ? -1.365 -1.532 7.404 1.00 96.44 90 ILE A O 1
ATOM 735 N N . ALA A 1 91 ? 0.781 -1.386 6.769 1.00 95.81 91 ALA A N 1
ATOM 736 C CA . ALA A 1 91 ? 1.314 -1.991 7.984 1.00 95.81 91 ALA A CA 1
ATOM 737 C C . ALA A 1 91 ? 0.934 -1.180 9.233 1.00 95.81 91 ALA A C 1
ATOM 739 O O . ALA A 1 91 ? 0.444 -1.756 10.198 1.00 95.81 91 ALA A O 1
ATOM 740 N N . THR A 1 92 ? 1.079 0.147 9.197 1.00 95.06 92 THR A N 1
ATOM 741 C CA . THR A 1 92 ? 0.661 1.041 10.285 1.00 95.06 92 THR A CA 1
ATOM 742 C C . THR A 1 92 ? -0.833 0.914 10.566 1.00 95.06 92 THR A C 1
ATOM 744 O O . THR A 1 92 ? -1.219 0.749 11.718 1.00 95.06 92 THR A O 1
ATOM 747 N N . ALA A 1 93 ? -1.680 0.916 9.534 1.00 94.12 93 ALA A N 1
ATOM 748 C CA . ALA A 1 93 ? -3.123 0.779 9.704 1.00 94.12 93 ALA A CA 1
ATOM 749 C C . ALA A 1 93 ? -3.525 -0.560 10.342 1.00 94.12 93 ALA A C 1
ATOM 751 O O . ALA A 1 93 ? -4.428 -0.590 11.176 1.00 94.12 93 ALA A O 1
ATOM 752 N N . LEU A 1 94 ? -2.844 -1.652 9.983 1.00 93.50 94 LEU A N 1
ATOM 753 C CA . LEU A 1 94 ? -3.101 -2.987 10.528 1.00 93.50 94 LEU A CA 1
ATOM 754 C C . LEU A 1 94 ? -2.557 -3.168 11.952 1.00 93.50 94 LEU A C 1
ATOM 756 O O . LEU A 1 94 ? -3.193 -3.834 12.760 1.00 93.50 94 LEU A O 1
ATOM 760 N N . VAL A 1 95 ? -1.396 -2.588 12.270 1.00 92.88 95 VAL A N 1
ATOM 761 C CA . VAL A 1 95 ? -0.775 -2.701 13.603 1.00 92.88 95 VAL A CA 1
ATOM 762 C C . VAL A 1 95 ? -1.454 -1.785 14.621 1.00 92.88 95 VAL A C 1
ATOM 764 O O . VAL A 1 95 ? -1.648 -2.188 15.763 1.00 92.88 95 VAL A O 1
ATOM 767 N N . GLU A 1 96 ? -1.824 -0.566 14.226 1.00 91.56 96 GLU A N 1
ATOM 768 C CA . GLU A 1 96 ? -2.460 0.415 15.117 1.00 91.56 96 GLU A CA 1
ATOM 769 C C . GLU A 1 96 ? -3.992 0.293 15.155 1.00 91.56 96 GLU A C 1
ATOM 771 O O . GLU A 1 96 ? -4.639 1.015 15.909 1.00 91.56 96 GLU A O 1
ATOM 776 N N . GLY A 1 97 ? -4.595 -0.578 14.337 1.00 90.62 97 GLY A N 1
ATOM 777 C CA . GLY A 1 97 ? -6.054 -0.717 14.272 1.00 90.62 97 GLY A CA 1
ATOM 778 C C . GLY A 1 97 ? -6.760 0.472 13.606 1.00 90.62 97 GLY A C 1
ATOM 779 O O . GLY A 1 97 ? -7.933 0.730 13.875 1.00 90.62 97 GLY A O 1
ATOM 780 N N . LYS A 1 98 ? -6.058 1.239 12.761 1.00 91.69 98 LYS A N 1
ATOM 781 C CA . LYS A 1 98 ? -6.581 2.479 12.168 1.00 91.69 98 LYS A CA 1
ATOM 782 C C . LYS A 1 98 ? -7.334 2.231 10.858 1.00 91.69 98 LYS A C 1
ATOM 784 O O . LYS A 1 98 ? -6.858 1.469 10.013 1.00 91.69 98 LYS A O 1
ATOM 789 N N . PRO A 1 99 ? -8.463 2.923 10.619 1.00 92.44 99 PRO A N 1
ATOM 790 C CA . PRO A 1 99 ? -9.142 2.901 9.329 1.00 92.44 99 PRO A CA 1
ATOM 791 C C . PRO A 1 99 ? -8.259 3.431 8.192 1.00 92.44 99 PRO A C 1
ATOM 793 O O . PRO A 1 99 ? -7.490 4.380 8.366 1.00 92.44 99 PRO A O 1
ATOM 796 N N . LEU A 1 100 ? -8.431 2.859 7.000 1.00 93.56 100 LEU A N 1
ATOM 797 C CA . LEU A 1 100 ? -7.811 3.344 5.768 1.00 93.56 100 LEU A CA 1
ATOM 798 C C . LEU A 1 100 ? -8.754 4.305 5.042 1.00 93.56 100 LEU A C 1
ATOM 800 O O . LEU A 1 100 ? -9.897 3.961 4.740 1.00 93.56 100 LEU A O 1
ATOM 804 N N . LYS A 1 101 ? -8.254 5.495 4.707 1.00 92.94 101 LYS A N 1
ATOM 805 C CA . LYS A 1 101 ? -8.961 6.468 3.871 1.00 92.94 101 LYS A CA 1
ATOM 806 C C . LYS A 1 101 ? -8.311 6.508 2.495 1.00 92.94 101 LYS A C 1
ATOM 808 O O . LYS A 1 101 ? -7.166 6.937 2.361 1.00 92.94 101 LYS A O 1
ATOM 813 N N . LEU A 1 102 ? -9.051 6.072 1.477 1.00 93.31 102 LEU A N 1
ATOM 814 C CA . LEU A 1 102 ? -8.592 6.141 0.092 1.00 93.31 102 LEU A CA 1
ATOM 815 C C . LEU A 1 102 ? -8.823 7.541 -0.475 1.00 93.31 102 LEU A C 1
ATOM 817 O O . LEU A 1 102 ? -9.945 8.051 -0.440 1.00 93.31 102 LEU A O 1
ATOM 821 N N . VAL A 1 103 ? -7.759 8.151 -0.991 1.00 92.94 103 VAL A N 1
ATOM 822 C CA . VAL A 1 103 ? -7.780 9.510 -1.539 1.00 92.94 103 VAL A CA 1
ATOM 823 C C . VAL A 1 103 ? -7.360 9.479 -3.003 1.00 92.94 103 VAL A C 1
ATOM 825 O O . VAL A 1 103 ? -6.274 9.013 -3.343 1.00 92.94 103 VAL A O 1
ATOM 828 N N . SER A 1 104 ? -8.211 10.007 -3.878 1.00 91.19 104 SER A N 1
ATOM 829 C CA . SER A 1 104 ? -7.850 10.217 -5.278 1.00 91.19 104 SER A CA 1
ATOM 830 C C . SER A 1 104 ? -7.084 11.523 -5.421 1.00 91.19 104 SER A C 1
ATOM 832 O O . SER A 1 104 ? -7.580 12.578 -5.016 1.00 91.19 104 SER A O 1
ATOM 834 N N . LYS A 1 105 ? -5.890 11.482 -6.016 1.00 81.56 105 LYS A N 1
ATOM 835 C CA . LYS A 1 105 ? -5.182 12.713 -6.363 1.00 81.56 105 LYS A CA 1
ATOM 836 C C . LYS A 1 105 ? -5.721 13.196 -7.706 1.00 81.56 105 LYS A C 1
ATOM 838 O O . LYS A 1 105 ? -5.233 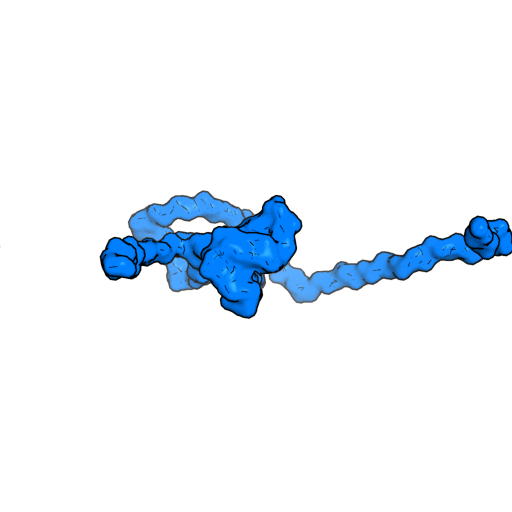12.790 -8.759 1.00 81.56 105 LYS A O 1
ATOM 843 N N . SER A 1 106 ? -6.725 14.073 -7.679 1.00 55.59 106 SER A N 1
ATOM 844 C CA . SER A 1 106 ? -7.176 14.791 -8.873 1.00 55.59 106 SER A CA 1
ATOM 845 C C . SER A 1 106 ? -5.956 15.416 -9.548 1.00 55.59 106 SER A C 1
ATOM 847 O O . SER A 1 106 ? -5.254 16.229 -8.946 1.00 55.59 106 SER A O 1
ATOM 849 N N . ARG A 1 107 ? -5.661 15.019 -10.788 1.00 51.97 107 ARG A N 1
ATOM 850 C CA . ARG A 1 107 ? -4.666 15.695 -11.625 1.00 51.97 107 ARG A CA 1
ATOM 851 C C . ARG A 1 107 ? -5.214 17.068 -12.021 1.00 51.97 107 ARG A C 1
ATOM 853 O O . ARG A 1 107 ? -5.612 17.273 -13.162 1.00 51.97 107 ARG A O 1
ATOM 860 N N . GLU A 1 108 ? -5.257 18.016 -11.095 1.00 47.00 108 GLU A N 1
ATOM 861 C CA . GLU A 1 108 ? -5.390 19.424 -11.456 1.00 47.00 108 GLU A CA 1
ATOM 862 C C . GLU A 1 108 ? -4.067 19.842 -12.115 1.00 47.00 108 GLU A C 1
ATOM 864 O O . GLU A 1 108 ? -3.061 20.050 -11.441 1.00 47.00 108 GLU A O 1
ATOM 869 N N . GLY A 1 109 ? -4.033 19.864 -13.455 1.00 46.66 109 GLY A N 1
ATOM 870 C CA . GLY A 1 109 ? -2.922 20.459 -14.208 1.00 46.66 109 GLY A CA 1
ATOM 871 C C . GLY A 1 109 ? -2.253 19.624 -15.306 1.00 46.66 109 GLY A C 1
ATOM 872 O O . GLY A 1 109 ? -1.087 19.870 -15.594 1.00 46.66 109 GLY A O 1
ATOM 873 N N . ALA A 1 110 ? -2.942 18.693 -15.975 1.00 44.75 110 ALA A N 1
ATOM 874 C CA . ALA A 1 110 ? -2.487 18.176 -17.279 1.00 44.75 110 ALA A CA 1
ATOM 875 C C . ALA A 1 110 ? -3.107 18.976 -18.443 1.00 44.75 110 ALA A C 1
ATOM 877 O O . ALA A 1 110 ? -3.676 18.421 -19.375 1.00 44.75 110 ALA A O 1
ATOM 878 N N . GLY A 1 111 ? -3.026 20.303 -18.348 1.00 46.81 111 GLY A N 1
ATOM 879 C CA . GLY A 1 111 ? -3.302 21.240 -19.430 1.00 46.81 111 GLY A CA 1
ATOM 880 C C . GLY A 1 111 ? -2.014 21.970 -19.775 1.00 46.81 111 GLY A C 1
ATOM 881 O O . GLY A 1 111 ? -1.801 23.085 -19.320 1.00 46.81 111 GLY A O 1
ATOM 882 N N . ARG A 1 112 ? -1.130 21.313 -20.524 1.00 49.34 112 ARG A N 1
ATOM 883 C CA . ARG A 1 112 ? -0.168 21.964 -21.417 1.00 49.34 112 ARG A CA 1
ATOM 884 C C . ARG A 1 112 ? -0.021 21.055 -22.624 1.00 49.34 112 ARG A C 1
ATOM 886 O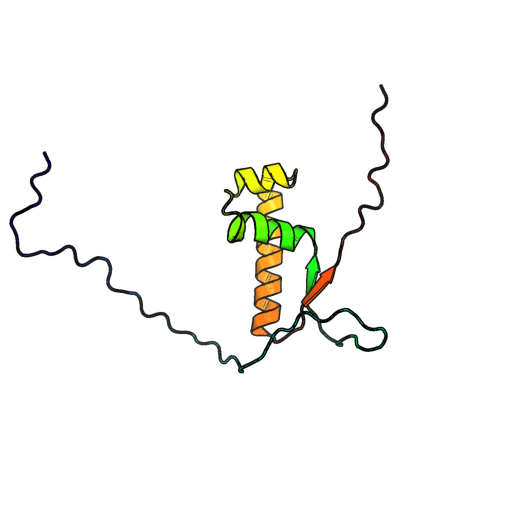 O . ARG A 1 112 ? 0.808 20.152 -22.664 1.00 49.34 112 ARG A O 1
ATOM 893 N N . SER A 1 113 ? -0.964 21.268 -23.528 1.00 45.19 113 SER A N 1
ATOM 894 C CA . SER A 1 113 ? -0.935 20.868 -24.919 1.00 45.19 113 SER A CA 1
ATOM 895 C C . SER A 1 113 ? 0.455 21.111 -25.494 1.00 45.19 113 SER A C 1
ATOM 897 O O . SER A 1 113 ? 1.048 22.172 -25.308 1.00 45.19 113 SER A O 1
ATOM 899 N N . THR A 1 114 ? 0.950 20.095 -26.177 1.00 54.69 114 THR A N 1
ATOM 900 C CA . THR A 1 114 ? 1.922 20.194 -27.253 1.00 54.69 114 THR A CA 1
ATOM 901 C C . THR A 1 114 ? 1.538 21.336 -28.196 1.00 54.69 114 THR A C 1
ATOM 903 O O . THR A 1 114 ? 0.447 21.325 -28.761 1.00 54.69 114 THR A O 1
ATOM 906 N N . GLU A 1 115 ? 2.443 22.290 -28.379 1.00 51.88 115 GLU A N 1
ATOM 907 C CA . GLU A 1 115 ? 2.455 23.210 -29.514 1.00 51.88 115 GLU A CA 1
ATOM 908 C C . GLU A 1 115 ? 3.925 23.463 -29.890 1.00 51.88 115 GLU A C 1
ATOM 910 O O . GLU A 1 115 ? 4.754 23.652 -28.994 1.00 51.88 115 GLU A O 1
ATOM 915 N N . ALA A 1 116 ? 4.180 23.459 -31.206 1.00 41.16 116 ALA A N 1
ATOM 916 C CA . ALA A 1 116 ? 5.448 23.544 -31.955 1.00 41.16 116 ALA A CA 1
ATOM 917 C C . ALA A 1 116 ? 6.159 22.214 -32.270 1.00 41.16 116 ALA A C 1
ATOM 919 O O . ALA A 1 116 ? 6.845 21.647 -31.391 1.00 41.16 116 ALA A O 1
#

Radius of gyration: 22.46 Å; Cα contacts (8 Å, |Δi|>4): 80; chains: 1; bounding box: 46×68×52 Å

pLDDT: mean 83.1, std 17.99, range [38.5, 97.75]

Secondary structure (DSSP, 8-state):
-----SSS----PSPPPP--------------PPP-TT---SS-EEEEHHHHHHHHHHHTS---HHHHHHHHTS-HHHHHHHHHHHHHHHHHHHHTTPPEEEE----TT-------

Sequence (116 aa):
MPRCMRGPWRCRGRPPVRVESRLNLEEVFYLPVKVVKGLQPAEFVEVYDYEVEALKLVHLDELSVDEASARMGVSKATFWRILESCRVKIATALVEGKPL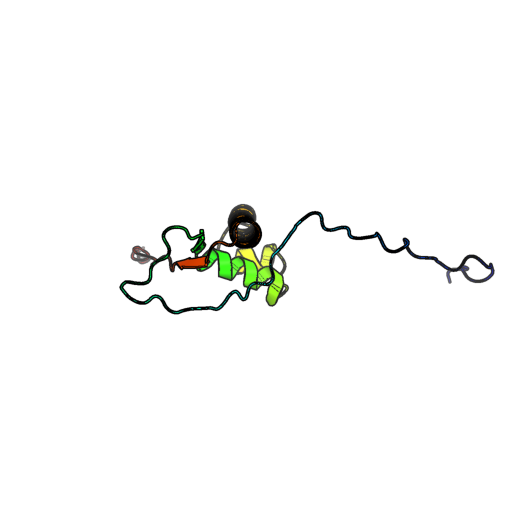KLVSKSREGAGRSTEA

Mean predicted aligned error: 10.66 Å